Protein AF-K6E5X6-F1 (afdb_monomer_lite)

Sequence (70 aa):
MLPNLGVVIDTPGMRELGIISADLTKSFADIEELAYSCKFNDCTHKDEPSCSVQKAIKDGTLSVERLESY

pLDDT: mean 74.83, std 15.39, range [47.62, 91.5]

Foldseek 3Di:
DDDPDDDDDDDPDPPDPPPPDPVVCVLCVVVVVQQVVFPDVPDPVDDDPGRSSVVCCVVVVDPPVSSVVD

Secondary structure (DSSP, 8-state):
-----------S-----------HHHHTHHHHHHHHTSS-TT--SSS-TT-HHHHHHHHTSS-HHHHHT-

Structure (mmCIF, N/CA/C/O backbone):
data_AF-K6E5X6-F1
#
_entry.id   AF-K6E5X6-F1
#
loop_
_atom_site.group_PDB
_atom_site.id
_atom_site.type_symbol
_atom_site.label_atom_id
_atom_site.label_alt_id
_atom_site.label_comp_id
_atom_site.label_asym_id
_atom_site.label_entity_id
_atom_site.label_seq_id
_atom_site.pdbx_PDB_ins_code
_atom_site.Cartn_x
_atom_site.Cartn_y
_atom_site.Cartn_z
_atom_site.occupancy
_atom_site.B_iso_or_equiv
_atom_site.auth_seq_id
_atom_site.auth_comp_id
_atom_site.auth_asym_id
_atom_site.auth_atom_id
_atom_site.pdbx_PDB_model_num
ATOM 1 N N . MET A 1 1 ? 33.643 -27.967 -47.704 1.00 51.34 1 MET A N 1
ATOM 2 C CA . MET A 1 1 ? 32.792 -26.837 -47.282 1.00 51.34 1 MET A CA 1
ATOM 3 C C . MET A 1 1 ? 31.808 -27.346 -46.245 1.00 51.34 1 MET A C 1
ATOM 5 O O . MET A 1 1 ? 30.940 -28.132 -46.590 1.00 51.34 1 MET A O 1
ATOM 9 N N . LEU A 1 2 ? 31.995 -26.944 -44.991 1.00 52.41 2 LEU A N 1
ATOM 10 C CA . LEU A 1 2 ? 31.043 -27.062 -43.884 1.00 52.41 2 LEU A CA 1
ATOM 11 C C . LEU A 1 2 ? 31.044 -25.668 -43.230 1.00 52.41 2 LEU A C 1
ATOM 13 O O . LEU A 1 2 ? 32.138 -25.155 -42.974 1.00 52.41 2 LEU A O 1
ATOM 17 N N . PRO A 1 3 ? 29.893 -24.996 -43.064 1.00 53.91 3 PRO A N 1
ATOM 18 C CA . PRO A 1 3 ? 29.864 -23.617 -42.597 1.00 53.91 3 PRO A CA 1
ATOM 19 C C . PRO A 1 3 ? 30.134 -23.589 -41.089 1.00 53.91 3 PRO A C 1
ATOM 21 O O . PRO A 1 3 ? 29.269 -23.900 -40.276 1.00 53.91 3 PRO A O 1
ATOM 24 N N . ASN A 1 4 ? 31.363 -23.232 -40.720 1.00 59.84 4 ASN A N 1
ATOM 25 C CA . ASN A 1 4 ? 31.731 -22.917 -39.345 1.00 59.84 4 ASN A CA 1
ATOM 26 C C . ASN A 1 4 ? 31.084 -21.589 -38.945 1.00 59.84 4 ASN A C 1
ATOM 28 O O . ASN A 1 4 ? 31.633 -20.529 -39.236 1.00 59.84 4 ASN A O 1
ATOM 32 N N . LEU A 1 5 ? 29.936 -21.634 -38.273 1.00 58.22 5 LEU A N 1
ATOM 33 C CA . LEU A 1 5 ? 29.472 -20.502 -37.471 1.00 58.22 5 LEU A CA 1
ATOM 34 C C . LEU A 1 5 ? 28.668 -20.975 -36.252 1.00 58.22 5 LEU A C 1
ATOM 36 O O . LEU A 1 5 ? 27.531 -20.578 -36.031 1.00 58.22 5 LEU A O 1
ATOM 40 N N . GLY A 1 6 ? 29.273 -21.860 -35.460 1.00 63.34 6 GLY A N 1
ATOM 41 C CA . GLY A 1 6 ? 28.860 -22.089 -34.079 1.00 63.34 6 GLY A CA 1
ATOM 42 C C . GLY A 1 6 ? 29.694 -21.191 -33.174 1.00 63.34 6 GLY A C 1
ATOM 43 O O . GLY A 1 6 ? 30.860 -21.488 -32.931 1.00 63.34 6 GLY A O 1
ATOM 44 N N . VAL A 1 7 ? 29.127 -20.080 -32.711 1.00 65.94 7 VAL A N 1
ATOM 45 C CA . VAL A 1 7 ? 29.740 -19.281 -31.645 1.00 65.94 7 VAL A CA 1
ATOM 46 C C . VAL A 1 7 ? 29.454 -19.993 -30.326 1.00 65.94 7 VAL A C 1
ATOM 48 O O . VAL A 1 7 ? 28.308 -20.053 -29.886 1.00 65.94 7 VAL A O 1
ATOM 51 N N . VAL A 1 8 ? 30.491 -20.550 -29.703 1.00 61.06 8 VAL A N 1
ATOM 52 C CA . VAL A 1 8 ? 30.430 -21.018 -28.315 1.00 61.06 8 VAL A CA 1
ATOM 53 C C . VAL A 1 8 ? 30.717 -19.813 -27.428 1.00 61.06 8 VAL A C 1
ATOM 55 O O . VAL A 1 8 ? 31.853 -19.353 -27.339 1.00 61.06 8 VAL A O 1
ATOM 58 N N . ILE A 1 9 ? 29.662 -19.268 -26.823 1.00 61.31 9 ILE A N 1
ATOM 59 C CA . ILE A 1 9 ? 29.777 -18.287 -25.747 1.00 61.31 9 ILE A CA 1
ATOM 60 C C . ILE A 1 9 ? 30.060 -19.074 -24.463 1.00 61.31 9 ILE A C 1
ATOM 62 O O . ILE A 1 9 ? 29.152 -19.650 -23.868 1.00 61.31 9 ILE A O 1
ATOM 66 N N . ASP A 1 10 ? 31.325 -19.122 -24.059 1.00 57.75 10 ASP A N 1
ATOM 67 C CA . ASP A 1 10 ? 31.715 -19.563 -22.722 1.00 57.75 10 ASP A CA 1
ATOM 68 C C . ASP A 1 10 ? 31.550 -18.361 -21.779 1.00 57.75 10 ASP A C 1
ATOM 70 O O . ASP A 1 10 ? 32.314 -17.398 -21.847 1.00 57.75 10 ASP A O 1
ATOM 74 N N . THR A 1 11 ? 30.500 -18.350 -20.956 1.00 53.97 11 THR A N 1
ATOM 75 C CA . THR A 1 11 ? 30.405 -17.439 -19.804 1.00 53.97 11 THR A CA 1
ATOM 76 C C . THR A 1 11 ? 30.883 -18.191 -18.563 1.00 53.97 11 THR A C 1
ATOM 78 O O . THR A 1 11 ? 30.061 -18.850 -17.911 1.00 53.97 11 THR A O 1
ATOM 81 N N . PRO A 1 12 ? 32.174 -18.125 -18.190 1.00 52.81 12 PRO A N 1
ATOM 82 C CA . PRO A 1 12 ? 32.624 -18.658 -16.917 1.00 52.81 12 PRO A CA 1
ATOM 83 C C . PRO A 1 12 ? 32.149 -17.694 -15.826 1.00 52.81 12 PRO A C 1
ATOM 85 O O . PRO A 1 12 ? 32.827 -16.725 -15.499 1.00 52.81 12 PRO A O 1
ATOM 88 N N . GLY A 1 13 ? 30.939 -17.905 -15.301 1.00 47.62 13 GLY A N 1
ATOM 89 C CA . GLY A 1 13 ? 30.427 -17.039 -14.236 1.00 47.62 13 GLY A CA 1
ATOM 90 C C . GLY A 1 13 ? 28.917 -16.965 -14.059 1.00 47.62 13 GLY A C 1
ATOM 91 O O . GLY A 1 13 ? 28.418 -15.913 -13.685 1.00 47.62 13 GLY A O 1
ATOM 92 N N . MET A 1 14 ? 28.154 -18.039 -14.278 1.00 50.28 14 MET A N 1
ATOM 93 C CA . MET A 1 14 ? 26.765 -18.070 -13.795 1.00 50.28 14 MET A CA 1
ATOM 94 C C . MET A 1 14 ? 26.730 -18.396 -12.295 1.00 50.28 14 MET A C 1
ATOM 96 O O . MET A 1 14 ? 26.299 -19.468 -11.878 1.00 50.28 14 MET A O 1
ATOM 100 N N . ARG A 1 15 ? 27.211 -17.469 -11.463 1.00 58.28 15 ARG A N 1
ATOM 101 C CA . ARG A 1 15 ? 26.892 -17.453 -10.031 1.00 58.28 15 ARG A CA 1
ATOM 102 C C . ARG A 1 15 ? 26.564 -16.052 -9.552 1.00 58.28 15 ARG A C 1
ATOM 104 O O . ARG A 1 15 ? 27.013 -15.647 -8.502 1.00 58.28 15 ARG A O 1
ATOM 111 N N . GLU A 1 16 ? 25.745 -15.351 -10.311 1.00 49.59 16 GLU A N 1
ATOM 112 C CA . GLU A 1 16 ? 24.955 -14.241 -9.806 1.00 49.59 16 GLU A CA 1
ATOM 113 C C . GLU A 1 16 ? 23.787 -14.112 -10.777 1.00 49.59 16 GLU A C 1
ATOM 115 O O . GLU A 1 16 ? 23.936 -13.629 -11.898 1.00 49.59 16 GLU A O 1
ATOM 120 N N . LEU A 1 17 ? 22.612 -14.603 -10.369 1.00 51.25 17 LEU A N 1
ATOM 121 C CA . LEU A 1 17 ? 21.347 -14.102 -10.897 1.00 51.25 17 LEU A CA 1
ATOM 122 C C . LEU A 1 17 ? 21.259 -12.644 -10.439 1.00 51.25 17 LEU A C 1
ATOM 124 O O . LEU A 1 17 ? 20.553 -12.312 -9.491 1.00 51.25 17 LEU A O 1
ATOM 128 N N . GLY A 1 18 ? 22.055 -11.784 -11.072 1.00 50.25 18 GLY A N 1
ATOM 129 C CA . GLY A 1 18 ? 21.838 -10.360 -11.042 1.00 50.25 18 GLY A CA 1
ATOM 130 C C . GLY A 1 18 ? 20.434 -10.180 -11.575 1.00 50.25 18 GLY A C 1
ATOM 131 O O . GLY A 1 18 ? 20.152 -10.509 -12.727 1.00 50.25 18 GLY A O 1
ATOM 132 N N . ILE A 1 19 ? 19.535 -9.737 -10.707 1.00 52.81 19 ILE A N 1
ATOM 133 C CA . ILE A 1 19 ? 18.239 -9.204 -11.089 1.00 52.81 19 ILE A CA 1
ATOM 134 C C . ILE A 1 19 ? 18.577 -7.942 -11.890 1.00 52.81 19 ILE A C 1
ATOM 136 O O . ILE A 1 19 ? 18.636 -6.839 -11.355 1.00 52.81 19 ILE A O 1
ATOM 140 N N . ILE A 1 20 ? 18.953 -8.125 -13.158 1.00 52.75 20 ILE A N 1
ATOM 141 C CA . ILE A 1 20 ? 19.244 -7.053 -14.098 1.00 52.75 20 ILE A CA 1
ATOM 142 C C . ILE A 1 20 ? 17.882 -6.428 -14.345 1.00 52.75 20 ILE A C 1
ATOM 144 O O . ILE A 1 20 ? 17.093 -6.934 -15.141 1.00 52.75 20 ILE A O 1
ATOM 148 N N . SER A 1 21 ? 17.577 -5.396 -13.558 1.00 53.03 21 SER A N 1
ATOM 149 C CA . SER A 1 21 ? 16.353 -4.609 -13.656 1.00 53.03 21 SER A CA 1
ATOM 150 C C . SER A 1 21 ? 15.092 -5.473 -13.744 1.00 53.03 21 SER A C 1
ATOM 152 O O . SER A 1 21 ? 14.374 -5.438 -14.741 1.00 53.03 21 SER A O 1
ATOM 154 N N . ALA A 1 22 ? 14.772 -6.231 -12.690 1.00 52.88 22 ALA A N 1
ATOM 155 C CA . ALA A 1 22 ? 13.346 -6.350 -12.414 1.00 52.88 22 ALA A CA 1
ATOM 156 C C . ALA A 1 22 ? 12.898 -4.910 -12.165 1.00 52.88 22 ALA A C 1
ATOM 158 O O . ALA A 1 22 ? 13.438 -4.250 -11.282 1.00 52.88 22 ALA A O 1
ATOM 159 N N . ASP A 1 23 ? 12.026 -4.386 -13.017 1.00 55.31 23 ASP A N 1
ATOM 160 C CA . ASP A 1 23 ? 11.309 -3.141 -12.773 1.00 55.31 23 ASP A CA 1
ATOM 161 C C . ASP A 1 23 ? 10.605 -3.290 -11.410 1.00 55.31 23 ASP A C 1
ATOM 163 O O . ASP A 1 23 ? 9.459 -3.733 -11.352 1.00 55.31 23 ASP A O 1
ATOM 167 N N . LEU A 1 24 ? 11.285 -2.986 -10.296 1.00 60.53 24 LEU A N 1
ATOM 168 C CA . LEU A 1 24 ? 10.672 -3.004 -8.963 1.00 60.53 24 LEU A CA 1
ATOM 169 C C . LEU A 1 24 ? 9.434 -2.101 -8.981 1.00 60.53 24 LEU A C 1
ATOM 171 O O . LEU A 1 24 ? 8.409 -2.445 -8.409 1.00 60.53 24 LEU A O 1
ATOM 175 N N . THR A 1 25 ? 9.491 -1.019 -9.758 1.00 58.62 25 THR A N 1
ATOM 176 C CA . THR A 1 25 ? 8.372 -0.120 -10.044 1.00 58.62 25 THR A CA 1
ATOM 177 C C . THR A 1 25 ? 7.140 -0.846 -10.594 1.00 58.62 25 THR A C 1
ATOM 179 O O . THR A 1 25 ? 6.024 -0.527 -10.207 1.00 58.62 25 THR A O 1
ATOM 182 N N . LYS A 1 26 ? 7.296 -1.872 -11.442 1.00 62.69 26 LYS A N 1
ATOM 183 C CA . LYS A 1 26 ? 6.153 -2.683 -11.906 1.00 62.69 26 LYS A CA 1
ATOM 184 C C . LYS A 1 26 ? 5.680 -3.672 -10.849 1.00 62.69 26 LYS A C 1
ATOM 186 O O . LYS A 1 26 ? 4.493 -3.973 -10.802 1.00 62.69 26 LYS A O 1
ATOM 191 N N . SER A 1 27 ? 6.583 -4.170 -10.006 1.00 72.25 27 SER A N 1
ATOM 192 C CA . SER A 1 27 ? 6.241 -5.119 -8.940 1.00 72.25 27 SER A CA 1
ATOM 193 C C . SER A 1 27 ? 5.310 -4.524 -7.885 1.00 72.25 27 SER A C 1
ATOM 195 O O . SER A 1 27 ? 4.581 -5.293 -7.256 1.00 72.25 27 SER A O 1
ATOM 197 N N . PHE A 1 28 ? 5.316 -3.198 -7.716 1.00 81.19 28 PHE A N 1
ATOM 198 C CA . PHE A 1 28 ? 4.514 -2.473 -6.723 1.00 81.19 28 PHE A CA 1
ATOM 199 C C . PHE A 1 28 ? 3.479 -1.515 -7.328 1.00 81.19 28 PHE A C 1
ATOM 201 O O . PHE A 1 28 ? 2.875 -0.730 -6.599 1.00 81.19 28 PHE A O 1
ATOM 208 N N . ALA A 1 29 ? 3.258 -1.573 -8.645 1.00 83.69 29 ALA A N 1
ATOM 209 C CA . ALA A 1 29 ? 2.344 -0.666 -9.339 1.00 83.69 29 ALA A CA 1
ATOM 210 C C . ALA A 1 29 ? 0.912 -0.708 -8.773 1.00 83.69 29 ALA A C 1
ATOM 212 O O . ALA A 1 29 ? 0.246 0.313 -8.699 1.00 83.69 29 ALA A O 1
ATOM 213 N N . ASP A 1 30 ? 0.459 -1.864 -8.301 1.00 84.94 30 ASP A N 1
ATOM 214 C CA . ASP A 1 30 ? -0.820 -2.049 -7.615 1.00 84.94 30 ASP A CA 1
ATOM 215 C C . ASP A 1 30 ? -0.901 -1.322 -6.265 1.00 84.94 30 ASP A C 1
ATOM 217 O O . ASP A 1 30 ? -1.946 -0.760 -5.938 1.00 84.94 30 ASP A O 1
ATOM 221 N N . ILE A 1 31 ? 0.186 -1.294 -5.486 1.00 87.56 31 ILE A N 1
ATOM 222 C CA . ILE A 1 31 ? 0.238 -0.517 -4.239 1.00 87.56 31 ILE A CA 1
ATOM 223 C C . ILE A 1 31 ? 0.221 0.972 -4.570 1.00 87.56 31 ILE A C 1
ATOM 225 O O . ILE A 1 31 ? -0.534 1.709 -3.941 1.00 87.56 3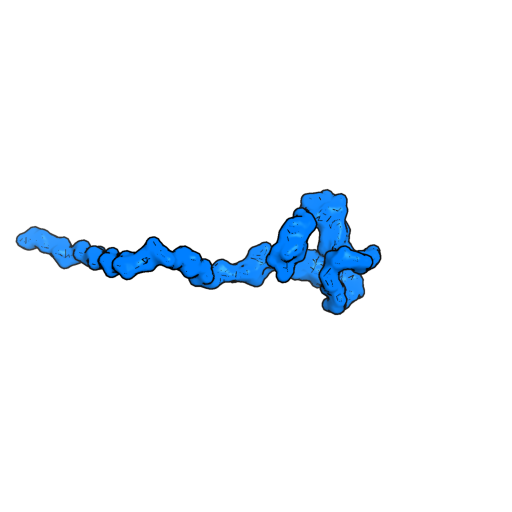1 ILE A O 1
ATOM 229 N N . GLU A 1 32 ? 0.982 1.408 -5.578 1.00 87.00 32 GLU A N 1
ATOM 230 C CA . GLU A 1 32 ? 0.991 2.808 -6.013 1.00 87.00 32 GLU A CA 1
ATOM 231 C C . GLU A 1 32 ? -0.382 3.256 -6.539 1.00 87.00 32 GLU A C 1
ATOM 233 O O . GLU A 1 32 ? -0.878 4.303 -6.128 1.00 87.00 32 GLU A O 1
ATOM 238 N N . GLU A 1 33 ? -1.061 2.461 -7.371 1.00 88.69 33 GLU A N 1
ATOM 239 C CA . GLU A 1 33 ? -2.420 2.764 -7.852 1.00 88.69 33 GLU A CA 1
ATOM 240 C C . GLU A 1 33 ? -3.429 2.895 -6.700 1.00 88.69 33 GLU A C 1
ATOM 242 O O . GLU A 1 33 ? -4.263 3.810 -6.679 1.00 88.69 33 GLU A O 1
ATOM 247 N N . LEU A 1 34 ? -3.332 2.024 -5.693 1.00 89.25 34 LEU A N 1
ATOM 248 C CA . LEU A 1 34 ? -4.140 2.122 -4.478 1.00 89.25 34 LEU A CA 1
ATOM 249 C C . LEU A 1 34 ? -3.745 3.337 -3.626 1.00 89.25 34 LEU A C 1
ATOM 251 O O . LEU A 1 34 ? -4.621 3.966 -3.024 1.00 89.25 34 LEU A O 1
ATOM 255 N N . ALA A 1 35 ? -2.462 3.696 -3.592 1.00 88.12 35 ALA A N 1
ATOM 256 C CA . ALA A 1 35 ? -1.941 4.862 -2.889 1.00 88.12 35 ALA A CA 1
ATOM 257 C C . ALA A 1 35 ? -2.432 6.176 -3.509 1.00 88.12 35 ALA A C 1
ATOM 259 O O . ALA A 1 35 ? -2.805 7.082 -2.767 1.00 88.12 35 ALA A O 1
ATOM 260 N N . TYR A 1 36 ? -2.565 6.262 -4.838 1.00 87.88 36 TYR A N 1
ATOM 261 C CA . TYR A 1 36 ? -3.214 7.400 -5.512 1.00 87.88 36 TYR A CA 1
ATOM 262 C C . TYR A 1 36 ? -4.673 7.592 -5.085 1.00 87.88 36 TYR A C 1
ATOM 264 O O . TYR A 1 36 ? -5.203 8.700 -5.147 1.00 87.88 36 TYR A O 1
ATOM 272 N N . SER A 1 37 ? -5.326 6.522 -4.631 1.00 89.44 37 SER A N 1
ATOM 273 C CA . SER A 1 37 ? -6.686 6.568 -4.094 1.00 89.44 37 SER A CA 1
ATOM 274 C C . SER A 1 37 ? -6.731 6.849 -2.588 1.00 89.44 37 SER A C 1
ATOM 276 O O . SER A 1 37 ? -7.818 6.837 -2.001 1.00 89.44 37 SER A O 1
ATOM 278 N N . CYS A 1 38 ? -5.597 7.053 -1.914 1.00 90.81 38 CYS A N 1
ATOM 279 C CA . CYS A 1 38 ? -5.584 7.442 -0.507 1.00 90.81 38 CYS A CA 1
ATOM 280 C C . CYS A 1 38 ? -6.107 8.867 -0.322 1.00 90.81 38 CYS A C 1
ATOM 282 O O . CYS A 1 38 ? -5.935 9.750 -1.156 1.00 90.81 38 CYS A O 1
ATOM 284 N N . LYS A 1 39 ? -6.734 9.110 0.832 1.00 86.50 39 LYS A N 1
ATOM 285 C CA . LYS A 1 39 ? -7.224 10.448 1.188 1.00 86.50 39 LYS A CA 1
ATOM 286 C C . LYS A 1 39 ? -6.091 11.456 1.434 1.00 86.50 39 LYS A C 1
ATOM 288 O O . LYS A 1 39 ? -6.310 12.659 1.310 1.00 86.50 39 LYS A O 1
ATOM 293 N N . PHE A 1 40 ? -4.920 10.966 1.828 1.00 82.81 40 PHE A N 1
ATOM 294 C CA . PHE A 1 40 ? -3.752 11.763 2.188 1.00 82.81 40 PHE A CA 1
ATOM 295 C C . PHE A 1 40 ? -2.638 11.537 1.165 1.00 82.81 40 PHE A C 1
ATOM 297 O O . PHE A 1 40 ? -2.415 10.400 0.758 1.00 82.81 40 PHE A O 1
ATOM 304 N N . ASN A 1 41 ? -1.938 12.609 0.780 1.00 80.12 41 ASN A N 1
ATOM 305 C CA . ASN A 1 41 ? -0.797 12.527 -0.141 1.00 80.12 41 ASN A CA 1
ATOM 306 C C . ASN A 1 41 ? 0.456 11.949 0.538 1.00 80.12 41 ASN A C 1
ATOM 308 O O . ASN A 1 41 ? 1.227 11.251 -0.102 1.00 80.12 41 ASN A O 1
ATOM 312 N N . ASP A 1 42 ? 0.617 12.180 1.844 1.00 82.88 42 ASP A N 1
ATOM 313 C CA . ASP A 1 42 ? 1.705 11.636 2.669 1.00 82.88 42 ASP A CA 1
ATOM 314 C C . ASP A 1 42 ? 1.268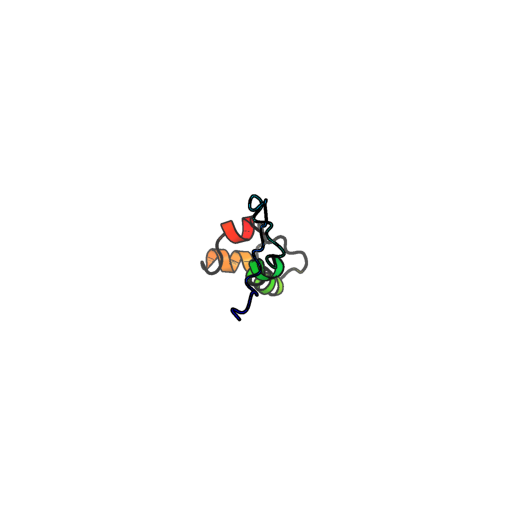 10.367 3.421 1.00 82.88 42 ASP A C 1
ATOM 316 O O . ASP A 1 42 ? 1.623 10.146 4.581 1.00 82.88 42 ASP A O 1
ATOM 320 N N . CYS A 1 43 ? 0.429 9.549 2.779 1.00 86.56 43 CYS A N 1
ATOM 321 C CA . CYS A 1 43 ? -0.055 8.318 3.382 1.00 86.56 43 CYS A CA 1
ATOM 322 C C . CYS A 1 43 ? 1.103 7.319 3.525 1.00 86.56 43 CYS A C 1
ATOM 324 O O . CYS A 1 43 ? 1.722 6.911 2.551 1.00 86.56 43 CYS A O 1
ATOM 326 N N . THR A 1 44 ? 1.374 6.892 4.751 1.00 85.50 44 THR A N 1
ATOM 327 C CA . THR A 1 44 ? 2.380 5.877 5.103 1.00 85.50 44 THR A CA 1
ATOM 328 C C . THR A 1 44 ? 1.852 4.449 4.986 1.00 85.50 44 THR A C 1
ATOM 330 O O . THR A 1 44 ? 2.592 3.495 5.208 1.00 85.50 44 THR A O 1
ATOM 333 N N . HIS A 1 45 ? 0.556 4.293 4.709 1.00 87.81 45 HIS A N 1
ATOM 334 C CA . HIS A 1 45 ? -0.153 3.020 4.562 1.00 87.81 45 HIS A CA 1
ATOM 335 C C . HIS A 1 45 ? -0.111 2.073 5.776 1.00 87.81 45 HIS A C 1
ATOM 337 O O . HIS A 1 45 ? -0.566 0.938 5.658 1.00 87.81 45 HIS A O 1
ATOM 343 N N . LYS A 1 46 ? 0.355 2.527 6.949 1.00 81.62 46 LYS A N 1
ATOM 344 C CA . LYS A 1 46 ? 0.480 1.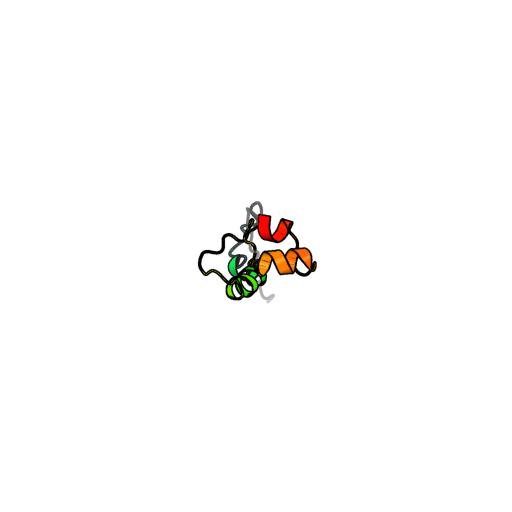696 8.161 1.00 81.62 46 LYS A CA 1
ATOM 345 C C . LYS A 1 46 ? -0.782 1.666 9.022 1.00 81.62 46 LYS A C 1
ATOM 347 O O . LYS A 1 46 ? -1.394 0.615 9.142 1.00 81.62 46 LYS A O 1
ATOM 352 N N . ASP A 1 47 ? -1.175 2.802 9.597 1.00 79.00 47 ASP A N 1
ATOM 353 C CA . ASP A 1 47 ? -2.288 2.872 10.568 1.00 79.00 47 ASP A CA 1
ATOM 354 C C . ASP A 1 47 ? -3.291 3.995 10.249 1.00 79.00 47 ASP A C 1
ATOM 356 O O . ASP A 1 47 ? -4.021 4.498 11.098 1.00 79.00 47 ASP A O 1
ATOM 360 N N . GLU A 1 48 ? -3.332 4.444 8.996 1.00 81.25 48 GLU A N 1
ATOM 361 C CA . GLU A 1 48 ? -4.191 5.568 8.637 1.00 81.25 48 GLU A CA 1
ATOM 362 C C . GLU A 1 48 ? -5.659 5.156 8.441 1.00 81.25 48 GLU A C 1
ATOM 364 O O . GLU A 1 48 ? -5.959 4.240 7.666 1.00 81.25 48 GLU A O 1
ATOM 369 N N . PRO A 1 49 ? -6.614 5.888 9.049 1.00 76.31 49 PRO A N 1
ATOM 370 C CA . PRO A 1 49 ? -8.024 5.495 9.102 1.00 76.31 49 PRO A CA 1
ATOM 371 C C . PRO A 1 49 ? -8.757 5.574 7.753 1.00 76.31 49 PRO A C 1
ATOM 373 O O . PRO A 1 49 ? -9.901 5.140 7.641 1.00 76.31 49 PRO A O 1
ATOM 376 N N . SER A 1 50 ? -8.148 6.154 6.716 1.00 83.50 50 SER A N 1
ATOM 377 C CA . SER A 1 50 ? -8.729 6.261 5.366 1.00 83.50 50 SER A CA 1
ATOM 378 C C . SER A 1 50 ? -7.715 5.931 4.268 1.00 83.50 50 SER A C 1
ATOM 380 O O . SER A 1 50 ? -7.734 6.529 3.192 1.00 83.50 50 SER A O 1
ATOM 382 N N . CYS A 1 51 ? -6.818 4.985 4.551 1.00 90.62 51 CYS A N 1
ATOM 383 C CA . CYS A 1 51 ? -5.877 4.453 3.577 1.00 90.62 51 CYS A CA 1
ATOM 384 C C . CYS A 1 51 ? -6.559 3.422 2.659 1.00 90.62 51 CYS A C 1
ATOM 386 O O . CYS A 1 51 ? -7.111 2.419 3.124 1.00 90.62 51 CYS A O 1
ATOM 388 N N . SER A 1 52 ? -6.494 3.653 1.348 1.00 91.50 52 SER A N 1
ATOM 389 C CA . SER A 1 52 ? -7.069 2.759 0.336 1.00 91.50 52 SER A CA 1
ATOM 390 C C . SER A 1 52 ? -6.305 1.437 0.226 1.00 91.50 52 SER A C 1
ATOM 392 O O . SER A 1 52 ? -6.931 0.391 0.071 1.00 91.50 52 SER A O 1
ATOM 394 N N . VAL A 1 53 ? -4.987 1.450 0.450 1.00 91.06 53 VAL A N 1
ATOM 395 C CA . VAL A 1 53 ? -4.151 0.239 0.542 1.00 91.06 53 VAL A CA 1
ATOM 396 C C . VAL A 1 53 ? -4.598 -0.652 1.710 1.00 91.06 53 VAL A C 1
ATOM 398 O O . VAL A 1 53 ? -4.864 -1.835 1.527 1.00 91.06 53 VAL A O 1
ATOM 401 N N . GLN A 1 54 ? -4.797 -0.081 2.903 1.00 90.44 54 GLN A N 1
ATOM 402 C CA . GLN A 1 54 ? -5.303 -0.814 4.075 1.00 90.44 54 GLN A CA 1
ATOM 403 C C . GLN A 1 54 ? -6.709 -1.378 3.845 1.00 90.44 54 GLN A C 1
ATOM 405 O O . GLN A 1 54 ? -7.042 -2.466 4.319 1.00 90.44 54 GLN A O 1
ATOM 410 N N . LYS A 1 55 ? -7.551 -0.655 3.100 1.00 91.12 55 LYS A N 1
ATOM 411 C CA . LYS A 1 55 ? -8.874 -1.146 2.713 1.00 91.12 55 LYS A CA 1
ATOM 412 C C . LYS A 1 55 ? -8.770 -2.339 1.763 1.00 91.12 55 LYS A C 1
ATOM 414 O O . LYS A 1 55 ? -9.465 -3.321 1.992 1.00 91.12 55 LYS A O 1
ATOM 419 N N . ALA A 1 56 ? -7.880 -2.286 0.772 1.00 91.25 56 ALA A N 1
ATOM 420 C CA . ALA A 1 56 ? -7.602 -3.411 -0.119 1.00 91.25 56 ALA A CA 1
ATOM 421 C C . ALA A 1 56 ? -7.065 -4.632 0.645 1.00 91.25 56 ALA A C 1
ATOM 423 O O . ALA A 1 56 ? -7.429 -5.757 0.312 1.00 91.25 56 ALA A O 1
ATOM 424 N N . ILE A 1 57 ? -6.283 -4.420 1.711 1.00 90.31 57 ILE A N 1
ATOM 425 C CA . ILE A 1 57 ? -5.836 -5.502 2.600 1.00 90.31 57 ILE A CA 1
ATOM 426 C C . ILE A 1 57 ? -7.005 -6.138 3.349 1.00 90.31 57 ILE A C 1
ATOM 428 O O . ILE A 1 57 ? -7.134 -7.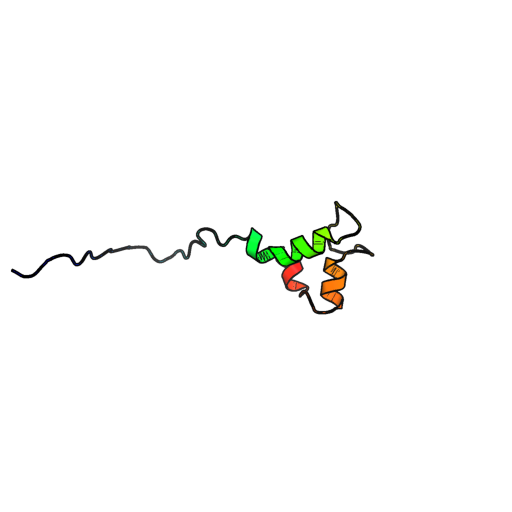359 3.379 1.00 90.31 57 ILE A O 1
ATOM 432 N N . LYS A 1 58 ? -7.901 -5.323 3.915 1.00 88.62 58 LYS A N 1
ATOM 433 C CA . LYS A 1 58 ? -9.103 -5.823 4.606 1.00 88.62 58 LYS A CA 1
ATOM 434 C C . LYS A 1 58 ? -10.076 -6.545 3.676 1.00 88.62 58 LYS A C 1
ATOM 436 O O . LYS A 1 58 ? -10.761 -7.459 4.119 1.00 88.62 58 LYS A O 1
ATOM 441 N N . ASP A 1 59 ? -10.139 -6.122 2.419 1.00 90.44 59 ASP A N 1
ATOM 442 C CA . ASP A 1 59 ? -10.970 -6.729 1.378 1.00 90.44 59 ASP A CA 1
ATOM 443 C C . ASP A 1 59 ? -10.345 -8.017 0.801 1.00 90.44 59 ASP A C 1
ATOM 445 O O . ASP A 1 59 ? -11.017 -8.791 0.130 1.00 90.44 59 ASP A O 1
ATOM 449 N N . GLY A 1 60 ? -9.062 -8.277 1.087 1.00 89.56 60 GLY A N 1
ATOM 450 C CA . GLY A 1 60 ? -8.310 -9.413 0.545 1.00 89.56 60 GLY A CA 1
ATOM 451 C C . GLY A 1 60 ? -7.802 -9.200 -0.884 1.00 89.56 60 GLY A C 1
ATOM 452 O O . GLY A 1 60 ? -7.261 -10.123 -1.485 1.00 89.56 60 GLY A O 1
ATOM 453 N N . THR A 1 61 ? -7.950 -7.987 -1.423 1.00 89.06 61 THR A N 1
ATOM 454 C CA . THR A 1 61 ? -7.424 -7.588 -2.736 1.00 89.06 61 THR A CA 1
ATOM 455 C C . THR A 1 61 ? -5.897 -7.419 -2.709 1.00 89.06 61 THR A C 1
ATOM 457 O O . THR A 1 61 ? -5.236 -7.655 -3.717 1.00 89.06 61 THR A O 1
ATOM 460 N N . LEU A 1 62 ? -5.323 -7.046 -1.559 1.00 89.19 62 LEU A N 1
ATOM 461 C CA . LEU A 1 62 ? -3.876 -6.927 -1.357 1.00 89.19 62 LEU A CA 1
ATOM 462 C C . LEU A 1 62 ? -3.442 -7.718 -0.117 1.00 89.19 62 LEU A C 1
ATOM 464 O O . LEU A 1 62 ? -4.071 -7.635 0.929 1.00 89.19 62 LEU A O 1
ATOM 468 N N . SER A 1 63 ? -2.342 -8.459 -0.189 1.00 89.00 63 SER A N 1
ATOM 469 C CA . SER A 1 63 ? -1.807 -9.142 0.994 1.00 89.00 63 SER A CA 1
ATOM 470 C C . SER A 1 63 ? -0.998 -8.185 1.873 1.00 89.00 63 SER A C 1
ATOM 472 O O . SER A 1 63 ? -0.253 -7.348 1.367 1.00 89.00 63 SER A O 1
ATOM 474 N N . VAL A 1 64 ? -1.069 -8.345 3.198 1.00 86.69 64 VAL A N 1
ATOM 475 C CA . VAL A 1 64 ? -0.269 -7.536 4.142 1.00 86.69 64 VAL A CA 1
ATOM 476 C C . VAL A 1 64 ? 1.238 -7.683 3.905 1.00 86.69 64 VAL A C 1
ATOM 478 O O . VAL A 1 64 ? 1.955 -6.694 3.870 1.00 86.69 64 VAL A O 1
ATOM 481 N N . GLU A 1 65 ? 1.699 -8.897 3.615 1.00 86.94 65 GLU A N 1
ATOM 482 C CA . GLU A 1 65 ? 3.081 -9.227 3.232 1.00 86.94 65 GLU A CA 1
ATOM 483 C C . GLU A 1 65 ? 3.577 -8.443 2.005 1.00 86.94 65 GLU A C 1
ATOM 485 O O . GLU A 1 65 ? 4.762 -8.126 1.892 1.00 86.94 65 GLU A O 1
ATOM 490 N N . ARG A 1 66 ? 2.665 -8.085 1.093 1.00 86.25 66 ARG A N 1
ATOM 491 C CA . ARG A 1 66 ? 2.981 -7.300 -0.102 1.00 86.25 66 ARG A CA 1
ATOM 492 C C . ARG A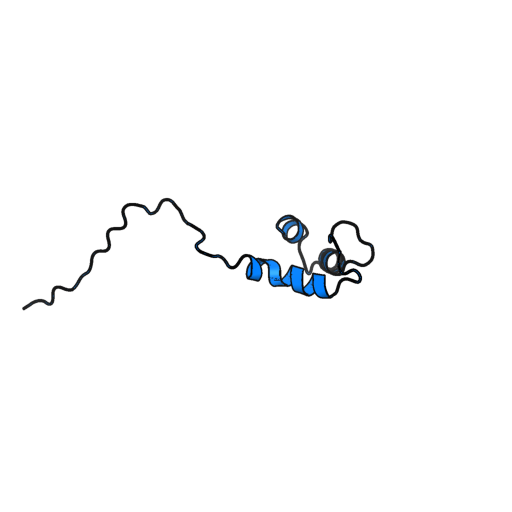 1 66 ? 3.228 -5.838 0.247 1.00 86.25 66 ARG A C 1
ATOM 494 O O . ARG A 1 66 ? 4.151 -5.251 -0.300 1.00 86.25 66 ARG A O 1
ATOM 501 N N . LEU A 1 67 ? 2.464 -5.300 1.199 1.00 85.31 67 LEU A N 1
ATOM 502 C CA . LEU A 1 67 ? 2.738 -3.996 1.799 1.00 85.31 67 LEU A CA 1
ATOM 503 C C . LEU A 1 67 ? 4.022 -4.011 2.642 1.00 85.31 67 LEU A C 1
ATOM 505 O O . LEU A 1 67 ? 4.745 -3.029 2.642 1.00 85.31 67 LEU A O 1
ATOM 509 N N . GLU A 1 68 ? 4.338 -5.101 3.343 1.00 85.62 68 GLU A N 1
ATOM 510 C CA . GLU A 1 68 ? 5.609 -5.201 4.085 1.00 85.62 68 GLU A CA 1
ATOM 511 C C . GLU A 1 68 ? 6.838 -5.314 3.170 1.00 85.62 68 GLU A C 1
ATOM 513 O O . GLU A 1 68 ? 7.951 -5.011 3.593 1.00 85.62 68 GLU A O 1
ATOM 518 N N . SER A 1 69 ? 6.639 -5.744 1.922 1.00 82.94 69 SER A N 1
ATOM 519 C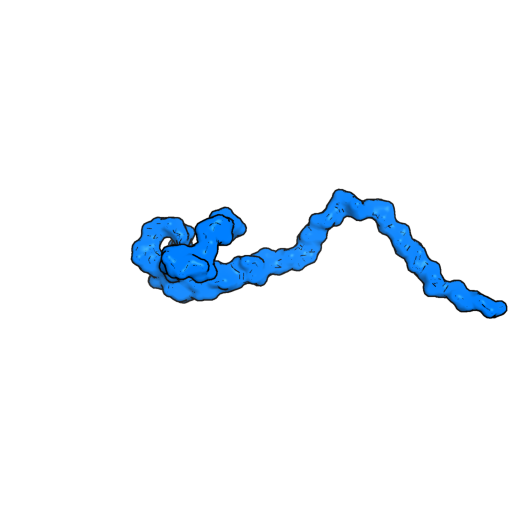 CA . SER A 1 69 ? 7.689 -5.824 0.899 1.00 82.94 69 SER A CA 1
ATOM 520 C C . SER A 1 69 ? 7.878 -4.522 0.102 1.00 82.94 69 SER A C 1
ATOM 522 O O . SER A 1 69 ? 8.763 -4.487 -0.754 1.00 82.94 69 SER A O 1
ATOM 524 N N . TYR A 1 70 ? 7.040 -3.508 0.348 1.00 79.56 70 TYR A N 1
ATOM 525 C CA . TYR A 1 70 ? 7.044 -2.180 -0.280 1.00 79.56 70 TYR A CA 1
ATOM 526 C C . TYR A 1 70 ? 7.845 -1.177 0.556 1.00 79.56 70 TYR A C 1
ATOM 528 O O . TYR A 1 70 ? 8.719 -0.499 -0.029 1.00 79.56 70 TYR A O 1
#

Radius of gyration: 21.98 Å; chains: 1; bounding box: 44×40×58 Å

InterPro domains:
  IPR004881 Ribosome biogenesis GTPase RsgA [PTHR32120] (2-70)
  IPR027417 P-loop containing nucleoside triphosphate hydrolase [SSF52540] (6-70)

Organism: NCBI:txid1131731